Protein AF-A0A934WTG5-F1 (afdb_monomer)

pLDDT: mean 75.04, std 11.85, range [43.44, 88.62]

Organism: NCBI:txid2763069

Radius of gyration: 21.52 Å; Cα contacts (8 Å, |Δi|>4): 22; chains: 1; bounding box: 37×47×54 Å

Secondary structure (DSSP, 8-state):
--TT-PPPPPSSPPP---------SS--BPPHHHHHHHT-SBGGG-----TTTTS-----

Mean predicted aligned error: 14.46 Å

Solvent-accessible surface area (backbone atoms only — not comparable to full-atom values): 4475 Å² total; per-residue (Å²): 128,80,92,73,82,68,76,76,79,67,93,76,72,78,93,74,87,78,87,76,78,89,74,68,86,85,63,70,59,50,58,71,70,55,14,66,75,68,77,46,42,44,52,91,71,72,61,87,83,70,86,72,78,81,65,75,90,77,87,133

Foldseek 3Di:
DPDPPDDPDDPDDDDDDDPDPDDDDPAPFDDPVVCVVQVHRGPVPSDDDPVPVVDDPDDD

InterPro domains:
  IPR020256 Spore coat protein CotJA [PF11007] (16-49)

Sequence (60 aa):
MAEYGVAPLPKDTTEAMAYIPYQPYEPEMCKAVLGYENGTLFRALHKPFYGSKCGGADND

Structure (mmCIF, N/CA/C/O backbone):
data_AF-A0A934WTG5-F1
#
_entry.id   AF-A0A934WTG5-F1
#
loop_
_atom_site.group_PDB
_atom_site.id
_atom_site.type_symbol
_atom_site.label_atom_id
_atom_site.label_alt_id
_atom_site.label_comp_id
_atom_site.label_asym_id
_atom_site.label_entity_id
_atom_site.label_seq_id
_atom_site.pdbx_PDB_ins_code
_atom_site.Cartn_x
_atom_site.Cartn_y
_atom_site.Cartn_z
_atom_site.occupancy
_atom_site.B_iso_or_equiv
_atom_site.auth_seq_id
_atom_site.auth_comp_id
_atom_site.auth_asym_id
_atom_site.auth_atom_id
_atom_site.pdbx_PDB_model_num
ATOM 1 N N . MET A 1 1 ? -9.215 28.364 25.886 1.00 48.53 1 MET A N 1
ATOM 2 C CA . MET A 1 1 ? -9.897 28.204 24.583 1.00 48.53 1 MET A CA 1
ATOM 3 C C . MET A 1 1 ? -8.936 27.459 23.672 1.00 48.53 1 MET A C 1
ATOM 5 O O . MET A 1 1 ? -7.776 27.838 23.655 1.00 48.53 1 MET A O 1
ATOM 9 N N . ALA A 1 2 ? -9.354 26.364 23.030 1.00 56.25 2 ALA A N 1
ATOM 10 C CA . ALA A 1 2 ? -8.474 25.591 22.150 1.00 56.25 2 ALA A CA 1
ATOM 11 C C . ALA A 1 2 ? -8.188 26.391 20.867 1.00 56.25 2 ALA A C 1
ATOM 13 O O . ALA A 1 2 ? -9.110 26.817 20.178 1.00 56.25 2 ALA A O 1
ATOM 14 N N . GLU A 1 3 ? -6.910 26.626 20.596 1.00 68.50 3 GLU A N 1
ATOM 15 C CA . GLU A 1 3 ? -6.382 27.708 19.752 1.00 68.50 3 GLU A CA 1
ATOM 16 C C . GLU A 1 3 ? -6.528 27.487 18.230 1.00 68.50 3 GLU A C 1
ATOM 18 O O . GLU A 1 3 ? -6.183 28.367 17.454 1.00 68.50 3 GLU A O 1
ATOM 23 N N . T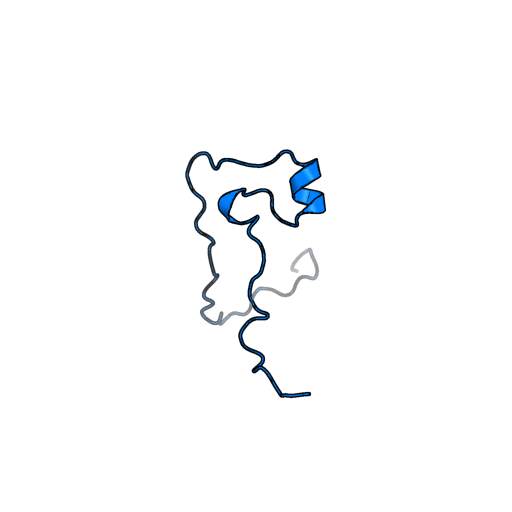YR A 1 4 ? -7.085 26.357 17.772 1.00 70.81 4 TYR A N 1
ATOM 24 C CA . TYR A 1 4 ? -7.104 25.999 16.339 1.00 70.81 4 TYR A CA 1
ATOM 25 C C . TYR A 1 4 ? -8.467 25.580 15.763 1.00 70.81 4 TYR A C 1
ATOM 27 O O . TYR A 1 4 ? -8.525 25.101 14.635 1.00 70.81 4 TYR A O 1
ATOM 35 N N . GLY A 1 5 ? -9.579 25.730 16.495 1.00 74.38 5 GLY A N 1
ATOM 36 C CA . GLY A 1 5 ? -10.919 25.383 15.979 1.00 74.38 5 GLY A CA 1
ATOM 37 C C . GLY A 1 5 ? -11.121 23.898 15.632 1.00 74.38 5 GLY A C 1
ATOM 38 O O . GLY A 1 5 ? -12.186 23.510 15.160 1.00 74.38 5 GLY A O 1
ATOM 39 N N . VAL A 1 6 ? -10.121 23.054 15.887 1.00 78.25 6 VAL A N 1
ATOM 40 C CA . VAL A 1 6 ? -10.223 21.605 15.768 1.00 78.25 6 VAL A CA 1
ATOM 41 C C . VAL A 1 6 ? -10.915 21.106 17.027 1.00 78.25 6 VAL A C 1
ATOM 43 O O . VAL A 1 6 ? -10.447 21.353 18.143 1.00 78.25 6 VAL A O 1
ATOM 46 N N . ALA A 1 7 ? -12.057 20.443 16.848 1.00 78.75 7 ALA A N 1
ATOM 47 C CA . ALA A 1 7 ? -12.726 19.777 17.952 1.00 78.75 7 ALA A CA 1
ATOM 48 C C . ALA A 1 7 ? -11.744 18.783 18.600 1.00 78.75 7 ALA A C 1
ATOM 50 O O . ALA A 1 7 ? -11.009 18.100 17.880 1.00 78.75 7 ALA A O 1
ATOM 51 N N . PRO A 1 8 ? -11.694 18.704 19.940 1.00 81.75 8 PRO A N 1
ATOM 52 C CA . PRO A 1 8 ? -10.878 17.701 20.604 1.00 81.75 8 PRO A CA 1
ATOM 53 C C . PRO A 1 8 ? -11.280 16.307 20.119 1.00 81.75 8 PRO A C 1
ATOM 55 O O . PRO A 1 8 ? -12.432 16.078 19.738 1.00 81.75 8 PRO A O 1
ATOM 58 N N . LEU A 1 9 ? -10.325 15.376 20.141 1.00 82.06 9 LEU A N 1
ATOM 59 C CA . LEU A 1 9 ? -10.615 13.979 19.835 1.00 82.06 9 LEU A CA 1
ATOM 60 C C . LEU A 1 9 ? -11.773 13.477 20.721 1.00 82.06 9 LEU A C 1
ATOM 62 O O . LEU A 1 9 ? -11.886 13.913 21.875 1.00 82.06 9 LEU A O 1
ATOM 66 N N . PRO A 1 10 ? -12.636 12.581 20.207 1.00 87.00 10 PRO A N 1
ATOM 67 C CA . PRO A 1 10 ? -13.705 11.991 21.001 1.00 87.00 10 PRO A CA 1
ATOM 68 C C . PRO A 1 10 ? -13.157 11.380 22.293 1.00 87.00 10 PRO A C 1
ATOM 70 O O . PRO A 1 10 ? -12.103 10.746 22.282 1.00 87.00 10 PRO A O 1
ATOM 73 N N . LYS A 1 11 ? -13.881 11.563 23.404 1.00 86.50 11 LYS A N 1
ATOM 74 C CA . LYS A 1 11 ? -13.496 11.003 24.711 1.00 86.50 11 LYS A CA 1
ATOM 75 C C . LYS A 1 11 ? -13.445 9.471 24.682 1.00 86.50 11 LYS A C 1
ATOM 77 O O . LYS A 1 11 ? -12.570 8.887 25.311 1.00 86.50 11 LYS A O 1
ATOM 82 N N . ASP A 1 12 ? -14.353 8.866 23.922 1.00 88.62 12 ASP A N 1
ATOM 83 C CA . ASP A 1 12 ? -14.419 7.430 23.684 1.00 88.62 12 ASP A CA 1
ATOM 84 C C . ASP A 1 12 ? -13.992 7.154 22.239 1.00 88.62 12 ASP A C 1
ATOM 86 O O . ASP A 1 12 ? -14.723 7.441 21.288 1.00 88.62 12 ASP A O 1
ATOM 90 N N . THR A 1 13 ? -12.780 6.635 22.056 1.00 84.62 13 THR A N 1
ATOM 91 C CA . THR A 1 13 ? -12.271 6.241 20.739 1.00 84.62 13 THR A CA 1
ATOM 92 C C . THR A 1 13 ? -12.648 4.796 20.453 1.00 84.62 13 THR A C 1
ATOM 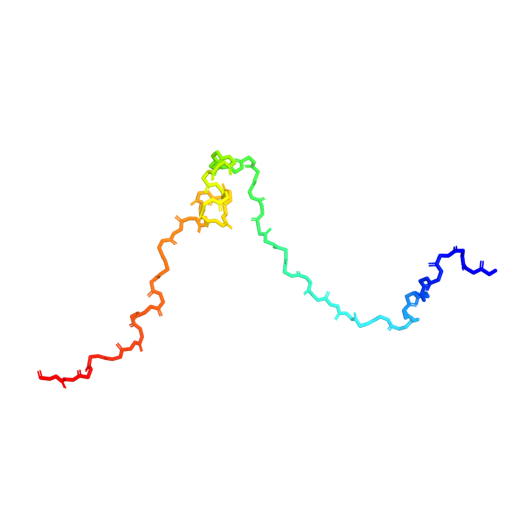94 O O . THR A 1 13 ? -12.394 3.916 21.272 1.00 84.62 13 THR A O 1
ATOM 97 N N . THR A 1 14 ? -13.207 4.524 19.278 1.00 83.75 14 THR A N 1
ATOM 98 C CA . THR A 1 14 ? -13.380 3.145 18.811 1.00 83.75 14 THR A CA 1
ATOM 99 C C . THR A 1 14 ? -12.023 2.542 18.469 1.00 83.75 14 THR A C 1
ATOM 101 O O . THR A 1 14 ? -11.206 3.207 17.828 1.00 83.75 14 THR A O 1
ATOM 104 N N . GLU A 1 15 ? -11.795 1.280 18.832 1.00 84.31 15 GLU A N 1
ATOM 105 C CA . GLU A 1 15 ? -10.633 0.542 18.338 1.00 84.31 15 GLU A CA 1
ATOM 106 C C . GLU A 1 15 ? -10.694 0.457 16.809 1.00 84.31 15 GLU A C 1
ATOM 108 O O . GLU A 1 15 ? -11.686 0.012 16.230 1.00 84.31 15 GLU A O 1
ATOM 113 N N . ALA A 1 16 ? -9.631 0.912 16.151 1.00 82.56 16 ALA A N 1
ATOM 114 C CA . ALA A 1 16 ? -9.478 0.830 14.709 1.00 82.56 16 ALA A CA 1
ATOM 115 C C . ALA A 1 16 ? -8.223 0.018 14.392 1.00 82.56 16 ALA A C 1
ATOM 117 O O . ALA A 1 16 ? -7.137 0.308 14.894 1.00 82.56 16 ALA A O 1
ATOM 118 N N . MET A 1 17 ? -8.367 -0.985 13.529 1.00 82.88 17 MET A N 1
ATOM 119 C CA . MET A 1 17 ? -7.235 -1.743 13.006 1.00 82.88 17 MET A CA 1
ATOM 120 C C . MET A 1 17 ? -6.760 -1.068 11.724 1.00 82.88 17 MET A C 1
ATOM 122 O O . MET A 1 17 ? -7.458 -1.079 10.711 1.00 82.88 17 MET A O 1
ATOM 126 N N . ALA A 1 18 ? -5.573 -0.469 11.760 1.00 81.75 18 ALA A N 1
ATOM 127 C CA . ALA A 1 18 ? -4.921 -0.007 10.545 1.00 81.75 18 ALA A CA 1
ATOM 128 C C . ALA A 1 18 ? -4.239 -1.197 9.862 1.00 81.75 18 ALA 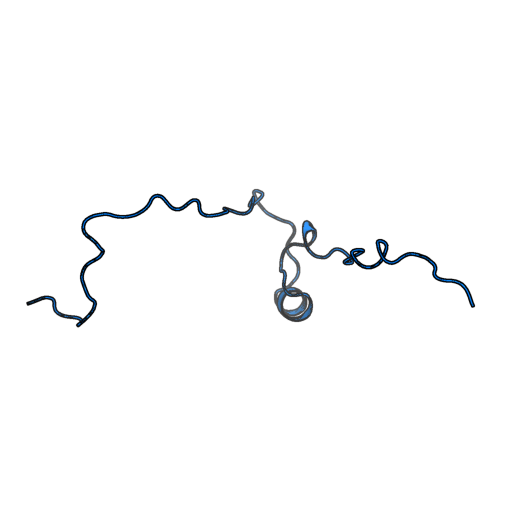A C 1
ATOM 130 O O . ALA A 1 18 ? -3.454 -1.917 10.481 1.00 81.75 18 ALA A O 1
ATOM 131 N N . TYR A 1 19 ? -4.507 -1.393 8.572 1.00 79.25 19 TYR A N 1
ATOM 132 C CA . TYR A 1 19 ? -3.671 -2.271 7.764 1.00 79.25 19 TYR A CA 1
ATOM 133 C C . TYR A 1 19 ? -2.302 -1.610 7.599 1.00 79.25 19 TYR A C 1
ATOM 135 O O . TYR A 1 19 ? -2.177 -0.599 6.906 1.00 79.25 19 TYR A O 1
ATOM 143 N N . ILE A 1 20 ? -1.281 -2.168 8.249 1.00 78.50 20 ILE A N 1
ATOM 144 C CA . ILE A 1 20 ? 0.105 -1.758 8.034 1.00 78.50 20 ILE A CA 1
ATOM 145 C C . ILE A 1 20 ? 0.679 -2.668 6.944 1.00 78.50 20 ILE A C 1
ATOM 147 O O . ILE A 1 20 ? 0.871 -3.861 7.198 1.00 78.50 20 ILE A O 1
ATOM 151 N N . PRO A 1 21 ? 0.937 -2.158 5.725 1.00 74.69 21 PRO A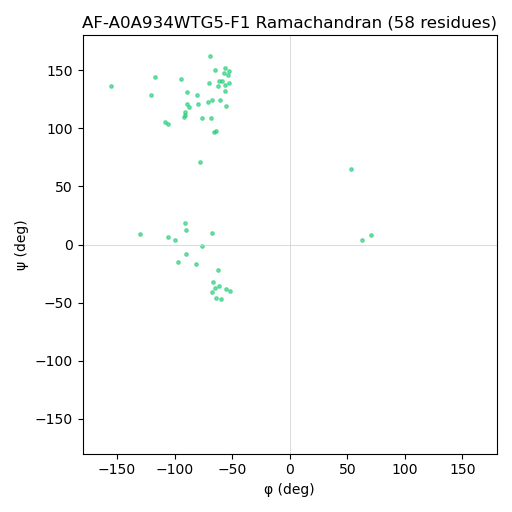 N 1
ATOM 152 C CA . PRO A 1 21 ? 1.574 -2.963 4.697 1.00 74.69 21 PRO A CA 1
ATOM 153 C C . PRO A 1 21 ? 2.974 -3.368 5.161 1.00 74.69 21 PRO A C 1
ATOM 155 O O . PRO A 1 21 ? 3.727 -2.550 5.688 1.00 74.69 21 PRO A O 1
ATOM 158 N N . TYR A 1 22 ? 3.328 -4.634 4.944 1.00 73.00 22 TYR A N 1
ATOM 159 C CA . TYR A 1 22 ? 4.683 -5.127 5.169 1.00 73.00 22 TYR A CA 1
ATOM 160 C C . TYR A 1 22 ? 5.683 -4.278 4.369 1.00 73.00 22 TYR A C 1
ATOM 162 O O . TYR A 1 22 ? 5.604 -4.209 3.141 1.00 73.00 22 TYR A O 1
ATOM 170 N N . GLN A 1 23 ? 6.613 -3.632 5.072 1.00 73.69 23 GLN A N 1
ATOM 171 C CA . GLN A 1 23 ? 7.714 -2.877 4.481 1.00 73.69 23 GLN A CA 1
ATOM 172 C C . GLN A 1 23 ? 8.996 -3.696 4.660 1.00 73.69 23 GLN A C 1
ATOM 174 O O . GLN A 1 23 ? 9.505 -3.775 5.780 1.00 73.69 23 GLN A O 1
ATOM 179 N N . PRO A 1 24 ? 9.509 -4.355 3.606 1.00 74.12 24 PRO A N 1
ATOM 180 C CA . PRO A 1 24 ? 10.775 -5.064 3.720 1.00 74.12 24 PRO A CA 1
ATOM 181 C C . PRO A 1 24 ? 11.912 -4.070 3.989 1.00 74.12 24 PRO A C 1
ATOM 183 O O . PRO A 1 24 ? 11.842 -2.913 3.575 1.00 74.12 24 PRO A O 1
ATOM 186 N N . TYR A 1 25 ? 12.950 -4.519 4.693 1.00 73.12 25 TYR A N 1
ATOM 187 C CA . TYR A 1 25 ? 14.173 -3.742 4.896 1.00 73.12 25 TYR A CA 1
ATOM 188 C C . TYR A 1 25 ? 14.898 -3.609 3.549 1.00 73.12 25 TYR A C 1
ATOM 190 O O . TYR A 1 25 ? 15.146 -4.622 2.902 1.00 73.12 25 TYR A O 1
ATOM 198 N N . GLU A 1 26 ? 15.177 -2.375 3.118 1.00 78.56 2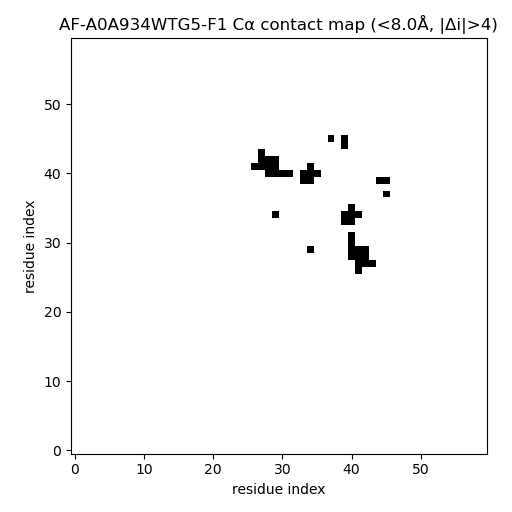6 GLU A N 1
ATOM 199 C CA . GLU A 1 26 ? 15.782 -2.061 1.809 1.00 78.56 26 GLU A CA 1
ATOM 200 C C . GLU A 1 26 ? 15.031 -2.693 0.612 1.00 78.56 26 GLU A C 1
ATOM 202 O O . GLU A 1 26 ? 15.560 -3.546 -0.101 1.00 78.56 26 GLU A O 1
ATOM 207 N N . PRO A 1 27 ? 13.769 -2.288 0.362 1.00 75.75 27 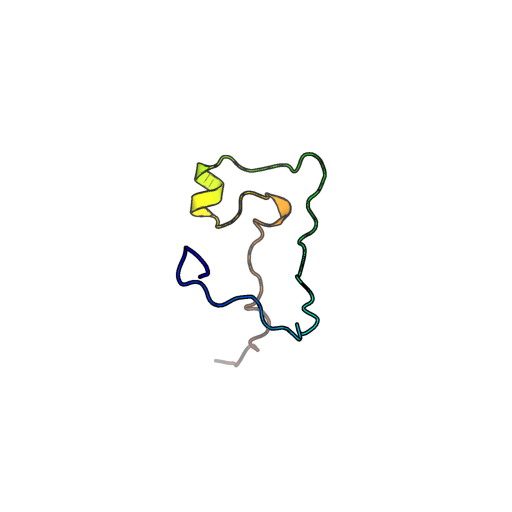PRO A N 1
ATOM 208 C CA . PRO A 1 27 ? 13.001 -2.802 -0.765 1.00 75.75 27 PRO A CA 1
ATOM 209 C C . PRO A 1 27 ? 13.685 -2.461 -2.090 1.00 75.75 27 PRO A C 1
ATOM 211 O O . PRO A 1 27 ? 14.113 -1.326 -2.305 1.00 75.75 27 PRO A O 1
ATOM 214 N N . GLU A 1 28 ? 13.663 -3.396 -3.042 1.00 82.62 28 GLU A N 1
ATOM 215 C CA . GLU A 1 28 ? 13.931 -3.055 -4.437 1.00 82.62 28 GLU A CA 1
ATOM 216 C C . GLU A 1 28 ? 12.833 -2.111 -4.953 1.00 82.62 28 GLU A C 1
ATOM 218 O O . GLU A 1 28 ? 11.729 -2.528 -5.329 1.00 82.62 28 GLU A O 1
ATOM 223 N N . MET A 1 29 ? 13.139 -0.815 -4.944 1.00 83.44 29 MET A N 1
ATOM 224 C CA . MET A 1 29 ? 12.253 0.232 -5.430 1.00 83.44 29 MET A CA 1
ATOM 225 C C . MET A 1 29 ? 12.550 0.580 -6.889 1.00 83.44 29 MET A C 1
ATOM 227 O O . MET A 1 29 ? 13.698 0.628 -7.332 1.00 83.44 29 MET A O 1
ATOM 231 N N . CYS A 1 30 ? 11.495 0.862 -7.644 1.00 81.75 30 CYS A N 1
ATOM 232 C CA . CYS A 1 30 ? 11.601 1.494 -8.950 1.00 81.75 30 CYS A CA 1
ATOM 233 C C . CYS A 1 30 ? 12.059 2.955 -8.812 1.00 81.75 30 CYS A C 1
ATOM 235 O O . CYS A 1 30 ? 11.910 3.585 -7.764 1.00 81.75 30 CYS A O 1
ATOM 237 N N . LYS A 1 31 ? 12.550 3.536 -9.914 1.00 86.38 31 LYS A N 1
ATOM 238 C CA . LYS A 1 31 ? 12.746 4.991 -10.006 1.00 86.38 31 LYS A CA 1
ATOM 239 C C . LYS A 1 31 ? 11.422 5.715 -9.742 1.00 86.38 31 LYS A C 1
ATOM 241 O O . LYS A 1 31 ? 10.369 5.235 -10.156 1.00 86.38 31 LYS A O 1
ATOM 246 N N . ALA A 1 32 ? 11.492 6.906 -9.147 1.00 86.00 32 ALA A N 1
ATOM 247 C CA . ALA A 1 32 ? 10.314 7.705 -8.800 1.00 86.00 32 ALA A CA 1
ATOM 248 C C . ALA A 1 32 ? 9.344 7.919 -9.978 1.00 86.00 32 ALA A C 1
ATOM 250 O O . ALA A 1 32 ? 8.136 7.798 -9.804 1.00 86.00 32 ALA A O 1
ATOM 251 N N . VAL A 1 33 ? 9.876 8.150 -11.185 1.00 88.50 33 VAL A N 1
ATOM 252 C CA . VAL A 1 33 ? 9.081 8.328 -12.417 1.00 88.50 33 VAL A CA 1
ATOM 253 C C . VAL A 1 33 ? 8.228 7.094 -12.726 1.00 88.50 33 VAL A C 1
ATOM 255 O O . VAL A 1 33 ? 7.029 7.211 -12.938 1.00 88.50 33 VAL A O 1
ATOM 258 N N . LEU A 1 34 ? 8.817 5.899 -12.654 1.00 84.62 34 LEU A N 1
ATOM 259 C CA . LEU A 1 34 ? 8.084 4.646 -12.864 1.00 84.62 34 LEU A CA 1
ATOM 260 C C . LEU A 1 34 ? 7.061 4.394 -11.754 1.00 84.62 34 LEU A C 1
ATOM 262 O O . LEU A 1 34 ? 6.021 3.799 -12.003 1.00 84.62 34 LEU A O 1
ATOM 266 N N . GLY A 1 35 ? 7.349 4.829 -10.525 1.00 84.75 35 GLY A N 1
ATOM 267 C CA . GLY A 1 35 ? 6.387 4.741 -9.430 1.00 84.75 35 GLY A CA 1
ATOM 268 C C . GLY A 1 35 ? 5.150 5.603 -9.656 1.00 84.75 35 GLY A C 1
ATOM 269 O O . GLY A 1 35 ? 4.045 5.166 -9.344 1.00 84.75 35 GLY A O 1
ATOM 270 N N . TYR A 1 36 ? 5.338 6.790 -10.236 1.00 84.06 36 TYR A N 1
ATOM 271 C CA . TYR A 1 36 ? 4.246 7.673 -10.633 1.00 84.06 36 TYR A CA 1
ATOM 272 C C . TYR A 1 36 ? 3.375 7.041 -11.726 1.00 84.06 36 TYR A C 1
ATOM 274 O O . TYR A 1 36 ? 2.156 7.021 -11.596 1.00 84.06 36 TYR A O 1
ATOM 282 N N . GLU A 1 37 ? 3.992 6.459 -12.756 1.00 86.31 37 GLU A N 1
ATOM 283 C CA . GLU A 1 37 ? 3.276 5.800 -13.859 1.00 86.31 37 GLU A CA 1
ATOM 284 C C . GLU A 1 37 ? 2.547 4.521 -13.415 1.00 86.31 37 GLU A C 1
ATOM 286 O O . GLU A 1 37 ? 1.413 4.275 -13.819 1.00 86.31 37 GLU A O 1
ATOM 291 N N . ASN A 1 38 ? 3.175 3.711 -12.557 1.00 81.81 38 ASN A N 1
ATOM 292 C CA . ASN A 1 38 ? 2.657 2.401 -12.150 1.00 81.81 38 ASN A CA 1
ATOM 293 C C . ASN A 1 38 ? 1.757 2.434 -10.904 1.00 81.81 38 ASN A C 1
ATOM 295 O O . ASN A 1 38 ? 1.219 1.395 -10.519 1.00 81.81 38 ASN A O 1
ATOM 299 N N . GLY A 1 39 ? 1.651 3.575 -10.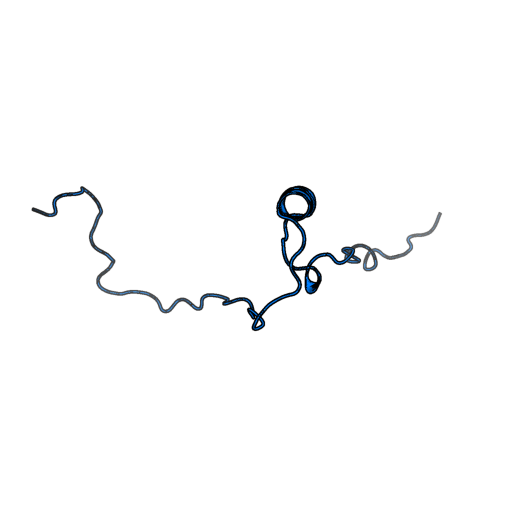216 1.00 82.75 39 GLY A N 1
ATOM 300 C CA . GLY A 1 39 ? 0.931 3.700 -8.942 1.00 82.75 39 GLY A CA 1
ATOM 301 C C . GLY A 1 39 ? 1.614 3.014 -7.749 1.00 82.75 39 GLY A C 1
ATOM 302 O O . GLY A 1 39 ? 1.026 2.913 -6.674 1.00 82.75 39 GLY A O 1
ATOM 303 N N . THR A 1 40 ? 2.849 2.526 -7.910 1.00 82.31 40 THR A N 1
ATOM 304 C CA . THR A 1 40 ? 3.630 1.908 -6.832 1.00 82.31 40 THR A CA 1
ATOM 305 C C . THR A 1 40 ? 5.132 1.988 -7.086 1.00 82.31 40 THR A C 1
ATOM 307 O O . THR A 1 40 ? 5.611 1.713 -8.185 1.00 82.31 4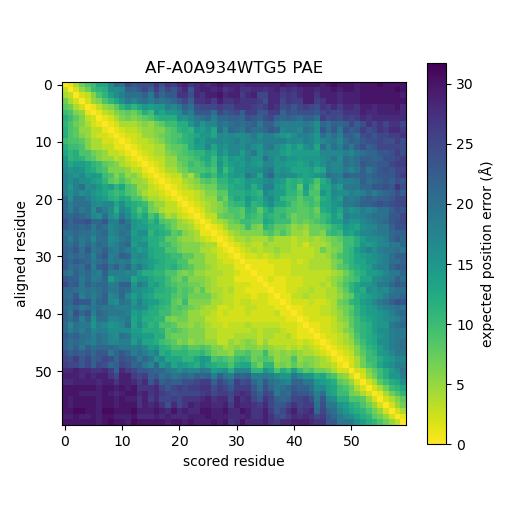0 THR A O 1
ATOM 310 N N . LEU A 1 41 ? 5.899 2.328 -6.046 1.00 87.94 41 LEU A N 1
ATOM 311 C CA . LEU A 1 41 ? 7.367 2.307 -6.075 1.00 87.94 41 LEU A CA 1
ATOM 312 C C . LEU A 1 41 ? 7.940 0.905 -5.847 1.00 87.94 41 LEU A C 1
ATOM 314 O O . LEU A 1 41 ? 9.107 0.668 -6.141 1.00 87.94 41 LEU A O 1
ATOM 318 N N . PHE A 1 42 ? 7.147 -0.027 -5.323 1.00 84.88 42 PHE A N 1
ATOM 319 C CA . PHE A 1 42 ? 7.626 -1.352 -4.951 1.00 84.88 42 PHE A CA 1
ATOM 320 C C . PHE A 1 42 ? 7.549 -2.296 -6.149 1.00 84.88 42 PHE A C 1
ATOM 322 O O . PHE A 1 42 ? 6.453 -2.608 -6.620 1.00 84.88 42 PHE A O 1
ATOM 329 N N . ARG A 1 43 ? 8.694 -2.834 -6.596 1.00 79.56 43 ARG A N 1
ATOM 330 C CA . ARG A 1 43 ? 8.729 -3.820 -7.697 1.00 79.56 43 ARG A CA 1
ATOM 331 C C . ARG A 1 43 ? 7.837 -5.025 -7.417 1.00 79.56 43 ARG A C 1
ATOM 333 O O . ARG A 1 43 ? 7.137 -5.498 -8.304 1.00 79.56 43 ARG A O 1
ATOM 340 N N . ALA A 1 44 ? 7.807 -5.473 -6.163 1.00 78.75 44 ALA A N 1
ATOM 341 C CA . ALA A 1 44 ? 6.957 -6.571 -5.722 1.00 78.75 44 ALA A CA 1
ATOM 342 C C . ALA A 1 44 ? 5.451 -6.289 -5.883 1.00 78.75 44 ALA A C 1
ATOM 344 O O . ALA A 1 44 ? 4.679 -7.238 -5.950 1.00 78.75 44 ALA A O 1
ATOM 345 N N . LEU A 1 45 ? 5.024 -5.025 -5.949 1.00 77.31 45 LEU A N 1
ATOM 346 C CA . LEU A 1 45 ? 3.624 -4.638 -6.152 1.00 77.31 45 LEU A CA 1
ATOM 347 C C . LEU A 1 45 ? 3.301 -4.323 -7.618 1.00 77.31 45 LEU A C 1
ATOM 349 O O . LEU A 1 45 ? 2.131 -4.309 -7.989 1.00 77.31 45 LEU A O 1
ATOM 353 N N . HIS A 1 46 ? 4.311 -4.118 -8.467 1.00 82.88 46 HIS A N 1
ATOM 354 C CA . HIS A 1 46 ? 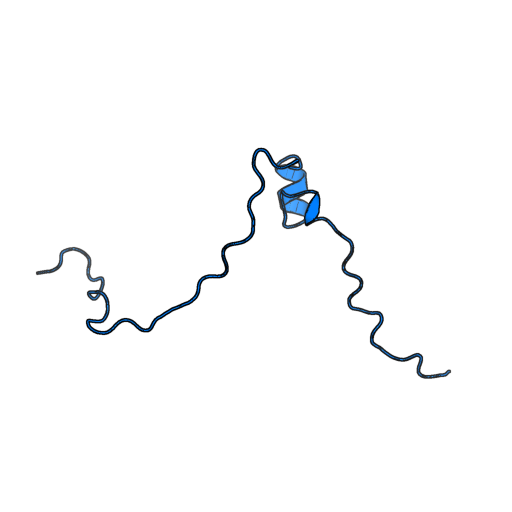4.135 -3.945 -9.907 1.00 82.88 46 HIS A CA 1
ATOM 355 C C . HIS A 1 46 ? 3.908 -5.304 -10.589 1.00 82.88 46 HIS A C 1
ATOM 357 O O . HIS A 1 46 ? 4.782 -5.848 -11.264 1.00 82.88 46 HIS A O 1
ATOM 363 N N . LYS A 1 47 ? 2.732 -5.894 -10.361 1.00 77.75 47 LYS A N 1
ATOM 364 C CA . LYS A 1 47 ? 2.313 -7.159 -10.974 1.00 77.75 47 LYS A CA 1
ATOM 365 C C . LYS A 1 47 ? 1.082 -6.930 -11.851 1.00 77.75 47 LYS A C 1
ATOM 367 O O . LYS A 1 47 ? 0.220 -6.141 -11.465 1.00 77.75 47 LYS A O 1
ATOM 372 N N . PRO A 1 48 ? 0.952 -7.634 -12.989 1.00 77.06 48 PRO A N 1
ATOM 373 C CA . PRO A 1 48 ? -0.275 -7.595 -13.774 1.00 77.06 48 PRO A CA 1
ATOM 374 C C . PRO A 1 48 ? -1.474 -8.003 -12.910 1.00 77.06 48 PRO A C 1
ATOM 376 O O . PRO A 1 48 ? -1.426 -9.013 -12.203 1.00 77.06 48 PRO A O 1
ATOM 379 N N . PHE A 1 49 ? -2.553 -7.224 -12.962 1.00 68.25 49 PHE A N 1
ATOM 380 C CA . PHE A 1 49 ? -3.808 -7.590 -12.318 1.00 68.25 49 PHE A CA 1
ATOM 381 C C . PHE A 1 49 ? -4.514 -8.655 -13.164 1.00 68.25 49 PHE A C 1
ATOM 383 O O . PHE A 1 49 ? -5.027 -8.366 -14.240 1.00 68.25 49 PHE A O 1
ATOM 390 N N . TYR A 1 50 ? -4.548 -9.897 -12.679 1.00 68.31 50 TYR A N 1
ATOM 391 C CA . TYR A 1 50 ? -5.211 -11.018 -13.362 1.00 68.31 50 TYR A CA 1
ATOM 392 C C . TYR A 1 50 ? -6.690 -11.185 -12.976 1.00 68.31 50 TYR A C 1
ATOM 394 O O . TYR A 1 50 ? -7.292 -12.214 -13.281 1.00 68.31 50 TYR A O 1
ATOM 402 N N . GLY A 1 51 ? -7.290 -10.199 -12.299 1.00 61.69 51 GLY A N 1
ATOM 403 C CA . GLY A 1 51 ? -8.637 -10.299 -11.722 1.00 61.69 51 GLY A CA 1
ATOM 404 C C . GLY A 1 51 ? -9.795 -10.388 -12.723 1.00 61.69 51 GLY A C 1
ATOM 405 O O . GLY A 1 51 ? -10.945 -10.306 -12.312 1.00 61.69 51 GLY A O 1
ATOM 406 N N . SER A 1 52 ? -9.525 -10.580 -14.015 1.00 58.84 52 SER A N 1
ATOM 407 C CA . SER A 1 52 ? -10.529 -10.779 -15.065 1.00 58.84 52 SER A CA 1
ATOM 408 C C . SER A 1 52 ? -10.751 -12.243 -15.477 1.00 58.84 52 SER A C 1
ATOM 410 O O . SER A 1 52 ? -11.568 -12.494 -16.355 1.00 58.84 52 SER A O 1
ATOM 412 N N . LYS A 1 53 ? -10.111 -13.239 -14.842 1.00 58.88 53 LYS A N 1
ATOM 413 C CA . LYS A 1 53 ? -10.349 -14.671 -15.153 1.00 58.88 53 LYS A CA 1
ATOM 414 C C . LYS A 1 53 ? -11.439 -15.363 -14.317 1.00 58.88 53 LYS A C 1
ATOM 416 O O . LYS A 1 53 ? -11.484 -16.587 -14.278 1.00 58.88 53 LYS A O 1
ATOM 421 N N . CYS A 1 54 ? -12.328 -14.598 -13.682 1.00 58.25 54 CYS A N 1
ATOM 422 C CA . CYS A 1 54 ? -13.522 -15.134 -13.011 1.00 58.25 54 CYS A CA 1
ATOM 423 C C . CYS A 1 54 ? -14.830 -14.869 -13.786 1.00 58.25 54 CYS A C 1
ATOM 425 O O . CYS A 1 54 ? -15.901 -15.158 -13.263 1.00 58.25 54 CYS A O 1
ATOM 427 N N . GLY A 1 55 ? -14.763 -14.318 -15.005 1.00 57.56 55 GLY A N 1
ATOM 428 C CA . GLY A 1 55 ? -15.902 -14.264 -15.927 1.00 57.56 55 GLY A CA 1
ATOM 429 C C . GLY A 1 55 ? -15.891 -15.509 -16.804 1.00 57.56 55 GLY A C 1
ATOM 430 O O . GLY A 1 55 ? -14.929 -15.716 -17.542 1.00 57.56 55 GLY A O 1
ATOM 431 N N . GLY A 1 56 ? -16.903 -16.362 -16.653 1.00 48.47 56 GLY A N 1
ATOM 432 C CA . GLY A 1 56 ? -17.069 -17.585 -17.431 1.00 48.47 56 GLY A CA 1
ATOM 433 C C . GLY A 1 56 ? -17.017 -17.326 -18.935 1.00 48.47 56 GLY A C 1
ATOM 434 O O . GLY A 1 56 ? -17.379 -16.256 -19.419 1.00 48.47 56 GLY A O 1
ATOM 435 N N . ALA A 1 57 ? -16.524 -18.321 -19.666 1.00 55.91 57 ALA A N 1
ATOM 436 C CA . ALA A 1 57 ? -16.738 -18.406 -21.097 1.00 55.91 57 ALA A CA 1
ATOM 437 C C . ALA A 1 57 ? -18.237 -18.632 -21.335 1.00 55.91 57 ALA A C 1
ATOM 439 O O . ALA A 1 57 ? -18.712 -19.763 -21.240 1.00 55.91 57 ALA A O 1
ATOM 440 N N . ASP A 1 58 ? -18.961 -17.557 -21.617 1.00 51.94 58 ASP A N 1
ATOM 441 C CA . ASP A 1 58 ? -20.294 -17.648 -22.190 1.00 51.94 58 ASP A CA 1
ATOM 442 C C . ASP A 1 58 ? -20.124 -17.669 -23.715 1.00 51.94 58 ASP A C 1
ATOM 444 O O . ASP A 1 58 ? -19.463 -16.816 -24.305 1.00 51.94 58 ASP A O 1
ATOM 448 N N . ASN A 1 59 ? -20.626 -18.756 -24.294 1.00 47.72 59 ASN A N 1
ATOM 449 C CA . ASN A 1 59 ? -20.504 -19.194 -25.681 1.00 47.72 59 ASN A CA 1
ATOM 450 C C . ASN A 1 59 ? -21.054 -18.178 -26.702 1.00 47.72 59 ASN A C 1
ATOM 452 O O . ASN A 1 59 ? -22.158 -17.677 -26.497 1.00 47.72 59 ASN A O 1
ATOM 456 N N . ASP A 1 60 ? -20.351 -18.023 -27.831 1.00 43.44 60 ASP A N 1
ATOM 457 C CA . ASP A 1 60 ? -20.899 -17.629 -29.143 1.00 43.44 60 ASP A CA 1
ATOM 458 C C . ASP A 1 60 ? -20.584 -18.730 -30.171 1.00 43.44 60 ASP A C 1
ATOM 460 O O . ASP A 1 60 ? -19.419 -19.203 -30.189 1.00 43.44 60 ASP A O 1
#